Protein AF-A0A2E3FNR6-F1 (afdb_monomer_lite)

Structure (mmCIF, N/CA/C/O backbone):
data_AF-A0A2E3FNR6-F1
#
_entry.id   AF-A0A2E3FNR6-F1
#
loop_
_atom_site.group_PDB
_atom_site.id
_atom_site.type_symbol
_atom_site.label_atom_id
_atom_site.label_alt_id
_atom_site.label_comp_id
_atom_site.label_asym_id
_atom_site.label_entity_id
_atom_site.label_seq_id
_atom_site.pdbx_PDB_ins_code
_atom_site.Cartn_x
_atom_site.Cartn_y
_atom_site.Cartn_z
_atom_site.occupancy
_atom_site.B_iso_or_equiv
_atom_site.auth_seq_id
_atom_site.auth_comp_id
_atom_site.auth_asym_id
_atom_site.auth_atom_id
_atom_site.pdbx_PDB_model_num
ATOM 1 N N . MET A 1 1 ? 25.092 10.631 -24.635 1.00 49.31 1 MET A N 1
ATOM 2 C CA . MET A 1 1 ? 23.917 11.268 -24.003 1.00 49.31 1 MET A CA 1
ATOM 3 C C . MET A 1 1 ? 23.505 10.385 -22.835 1.00 49.31 1 MET A C 1
ATOM 5 O O . MET A 1 1 ? 23.174 9.229 -23.072 1.00 49.31 1 MET A O 1
ATOM 9 N N . GLY A 1 2 ? 23.677 10.848 -21.595 1.00 68.75 2 GLY A N 1
ATOM 10 C CA . GLY A 1 2 ? 23.407 10.039 -20.400 1.00 68.75 2 GLY A CA 1
ATOM 11 C C . GLY A 1 2 ? 21.925 9.678 -20.299 1.00 68.75 2 GLY A C 1
ATOM 12 O O . GLY A 1 2 ? 21.074 10.518 -20.573 1.00 68.75 2 GLY A O 1
ATOM 13 N N . ARG A 1 3 ? 21.615 8.423 -19.955 1.00 73.69 3 ARG A N 1
ATOM 14 C CA . ARG A 1 3 ? 20.235 7.971 -19.729 1.00 73.69 3 ARG A CA 1
ATOM 15 C C . ARG A 1 3 ? 19.622 8.787 -18.585 1.00 73.69 3 ARG A C 1
ATOM 17 O O . ARG A 1 3 ? 20.201 8.836 -17.504 1.00 73.69 3 ARG A O 1
ATOM 24 N N . THR A 1 4 ? 18.471 9.413 -18.823 1.00 80.31 4 THR A N 1
ATOM 25 C CA . THR A 1 4 ? 17.670 10.069 -17.781 1.00 80.31 4 THR A CA 1
ATOM 26 C C . THR A 1 4 ? 17.356 9.065 -16.671 1.00 80.31 4 THR A C 1
ATOM 28 O O . THR A 1 4 ? 16.909 7.955 -16.960 1.00 80.31 4 THR A O 1
ATOM 31 N N . VAL A 1 5 ? 17.601 9.436 -15.411 1.00 77.12 5 VAL A N 1
ATOM 32 C CA . VAL A 1 5 ? 17.222 8.607 -14.258 1.00 77.12 5 VAL A CA 1
ATOM 33 C C . VAL A 1 5 ? 15.690 8.571 -14.182 1.00 77.12 5 VAL A C 1
ATOM 35 O O . VAL A 1 5 ? 15.084 9.646 -14.158 1.00 77.12 5 VAL A O 1
ATOM 38 N N . PRO A 1 6 ? 15.053 7.384 -14.159 1.00 83.75 6 PRO A N 1
ATOM 39 C CA . PRO A 1 6 ? 13.601 7.274 -14.059 1.00 83.75 6 PRO A CA 1
ATOM 40 C C . PRO A 1 6 ? 13.076 8.016 -12.832 1.00 83.75 6 PRO A C 1
ATOM 42 O O . PRO A 1 6 ? 13.637 7.896 -11.738 1.00 83.75 6 PRO A O 1
ATOM 45 N N . THR A 1 7 ? 11.997 8.778 -12.998 1.00 89.38 7 THR A N 1
ATOM 46 C CA . THR A 1 7 ? 11.408 9.508 -11.875 1.00 89.38 7 THR A CA 1
ATOM 47 C C . THR A 1 7 ? 10.761 8.539 -10.888 1.00 89.38 7 THR A C 1
ATOM 49 O O . THR A 1 7 ? 10.442 7.399 -11.224 1.00 89.38 7 THR A O 1
ATOM 52 N N . TRP A 1 8 ? 10.506 8.998 -9.660 1.00 88.12 8 TRP A N 1
ATOM 53 C CA . TRP A 1 8 ? 9.729 8.223 -8.686 1.00 88.12 8 TRP A CA 1
ATOM 54 C C . TRP A 1 8 ? 8.399 7.722 -9.261 1.00 88.12 8 TRP A C 1
ATOM 56 O O . TRP A 1 8 ? 8.039 6.565 -9.063 1.00 88.12 8 TRP A O 1
ATOM 66 N N . ARG A 1 9 ? 7.699 8.579 -10.015 1.00 90.25 9 ARG A N 1
ATOM 67 C CA . ARG A 1 9 ? 6.436 8.218 -10.662 1.00 90.25 9 ARG A CA 1
ATOM 68 C C . ARG A 1 9 ? 6.633 7.062 -11.638 1.00 90.25 9 ARG A C 1
ATOM 70 O O . ARG A 1 9 ? 5.913 6.081 -11.538 1.00 90.25 9 ARG A O 1
ATOM 77 N N . ASP A 1 10 ? 7.617 7.162 -12.530 1.00 92.38 10 ASP A N 1
ATOM 78 C CA . ASP A 1 10 ? 7.856 6.130 -13.549 1.00 92.38 10 ASP A CA 1
ATOM 79 C C . ASP A 1 10 ? 8.177 4.781 -12.901 1.00 92.38 10 ASP A C 1
ATOM 81 O O . ASP A 1 10 ? 7.679 3.738 -13.314 1.00 92.38 10 ASP A O 1
ATOM 85 N N . ARG A 1 11 ? 8.986 4.808 -11.838 1.00 92.88 11 ARG A N 1
ATOM 86 C CA . ARG A 1 11 ? 9.376 3.608 -11.093 1.00 92.88 11 ARG A CA 1
ATOM 87 C C . ARG A 1 11 ? 8.180 2.955 -10.403 1.00 92.88 11 ARG A C 1
ATOM 89 O O . ARG A 1 11 ? 8.032 1.744 -10.486 1.00 92.88 11 ARG A O 1
ATOM 96 N N . ILE A 1 12 ? 7.320 3.743 -9.761 1.00 94.19 12 ILE A N 1
ATOM 97 C CA . ILE A 1 12 ? 6.153 3.220 -9.041 1.00 94.19 12 ILE A CA 1
ATOM 98 C C . ILE A 1 12 ? 5.065 2.719 -9.977 1.00 94.19 12 ILE A C 1
ATOM 100 O O . ILE A 1 12 ? 4.502 1.664 -9.717 1.00 94.19 12 ILE A O 1
ATOM 104 N N . GLU A 1 13 ? 4.768 3.425 -11.066 1.00 93.88 13 GLU A N 1
ATOM 105 C CA . GLU A 1 13 ? 3.748 2.952 -12.008 1.00 93.88 13 GLU A CA 1
ATOM 106 C C . GLU A 1 13 ? 4.195 1.655 -12.707 1.00 93.88 13 GLU A C 1
ATOM 108 O O . GLU A 1 13 ? 3.363 0.786 -12.963 1.00 93.88 13 GLU A O 1
ATOM 113 N N . ASN A 1 14 ? 5.504 1.458 -12.919 1.00 94.38 14 ASN A N 1
ATOM 114 C CA . ASN A 1 14 ? 6.040 0.168 -13.363 1.00 94.38 14 ASN A CA 1
ATOM 115 C C . ASN A 1 14 ? 5.806 -0.947 -12.328 1.00 94.38 14 ASN A C 1
ATOM 117 O O . ASN A 1 14 ? 5.346 -2.027 -12.701 1.00 94.38 14 ASN A O 1
ATOM 121 N N . GLU A 1 15 ? 6.065 -0.693 -11.041 1.00 94.38 15 GLU A N 1
ATOM 122 C CA . GLU A 1 15 ? 5.791 -1.673 -9.978 1.00 94.38 15 GLU A CA 1
ATOM 123 C C . GLU A 1 15 ? 4.292 -1.952 -9.805 1.00 94.38 15 GLU A C 1
ATOM 125 O O . GLU A 1 15 ? 3.875 -3.094 -9.654 1.00 94.38 15 GLU A O 1
ATOM 130 N N . ILE A 1 16 ? 3.435 -0.936 -9.900 1.00 94.69 16 ILE A N 1
ATOM 131 C CA . ILE A 1 16 ? 1.979 -1.134 -9.881 1.00 94.69 16 ILE A CA 1
ATOM 132 C C . ILE A 1 16 ? 1.539 -1.973 -11.089 1.00 94.69 16 ILE A C 1
ATOM 134 O O . ILE A 1 16 ? 0.698 -2.864 -10.957 1.00 94.69 16 ILE A O 1
ATOM 138 N N . GLY A 1 17 ? 2.126 -1.729 -12.264 1.00 95.19 17 GLY A N 1
ATOM 139 C CA . GLY A 1 17 ? 1.888 -2.526 -13.465 1.00 95.19 17 GLY A CA 1
ATOM 140 C C . GLY A 1 17 ? 2.283 -3.997 -13.296 1.00 95.19 17 GLY A C 1
ATOM 141 O O . GLY A 1 17 ? 1.561 -4.884 -13.768 1.00 95.19 17 GLY A O 1
ATOM 142 N N . SER A 1 18 ? 3.373 -4.272 -12.570 1.00 94.62 18 SER A N 1
ATOM 143 C CA . SER A 1 18 ? 3.831 -5.639 -12.274 1.00 94.62 18 SER A CA 1
ATOM 144 C C . SER A 1 18 ? 2.825 -6.415 -11.406 1.00 94.62 18 SER A C 1
ATOM 146 O O . SER A 1 18 ? 2.664 -7.626 -11.571 1.00 94.62 18 SER A O 1
ATOM 148 N N . LEU A 1 19 ? 2.038 -5.713 -10.582 1.00 93.75 19 LEU A N 1
ATOM 149 C CA . LEU A 1 19 ? 0.962 -6.287 -9.767 1.00 93.75 19 LEU A CA 1
ATOM 150 C C . LEU A 1 19 ? -0.335 -6.574 -10.538 1.00 93.75 19 LEU A C 1
ATOM 152 O O . LEU A 1 19 ? -1.285 -7.084 -9.947 1.00 93.75 19 LEU A O 1
ATOM 156 N N . SER A 1 20 ? -0.420 -6.292 -11.839 1.00 94.06 20 SER A N 1
ATOM 157 C CA . SER A 1 20 ? -1.657 -6.472 -12.622 1.00 94.06 20 SER A CA 1
ATOM 158 C C . SER A 1 20 ? -2.241 -7.893 -12.554 1.00 94.06 20 SER A C 1
ATOM 160 O O . SER A 1 20 ? -3.459 -8.052 -12.432 1.00 94.06 20 SER A O 1
ATOM 162 N N . GLY A 1 21 ? -1.393 -8.927 -12.574 1.00 96.44 21 GLY A N 1
ATOM 163 C CA . GLY A 1 21 ? -1.814 -10.325 -12.422 1.00 96.44 21 GLY A CA 1
ATOM 164 C C . GLY A 1 21 ? -2.394 -10.619 -11.037 1.00 96.44 21 GLY A C 1
ATOM 165 O O . GLY A 1 21 ? -3.466 -11.217 -10.930 1.00 96.44 21 GLY A O 1
ATOM 166 N N . PHE A 1 22 ? -1.732 -10.126 -9.987 1.00 95.62 22 PHE A N 1
ATOM 167 C CA . PHE A 1 22 ? -2.214 -10.218 -8.609 1.00 95.62 22 PHE A CA 1
ATOM 168 C C . PHE A 1 22 ? -3.545 -9.478 -8.444 1.00 95.62 22 PHE A C 1
ATOM 170 O O . PHE A 1 22 ? -4.529 -10.068 -8.008 1.00 95.62 22 PHE A O 1
ATOM 177 N N . ASN A 1 23 ? -3.614 -8.227 -8.908 1.00 95.12 23 ASN A N 1
ATOM 178 C CA . ASN A 1 23 ? -4.823 -7.413 -8.880 1.00 95.12 23 ASN A CA 1
ATOM 179 C C . ASN A 1 23 ? -5.988 -8.122 -9.579 1.00 95.12 23 ASN A C 1
ATOM 181 O O . ASN A 1 23 ? -7.101 -8.126 -9.071 1.00 95.12 23 ASN A O 1
ATOM 185 N N . ARG A 1 24 ? -5.757 -8.784 -10.718 1.00 96.44 24 ARG A N 1
ATOM 186 C CA . ARG A 1 24 ? -6.811 -9.523 -11.428 1.00 96.44 24 ARG A CA 1
ATOM 187 C C . ARG A 1 24 ? -7.374 -10.686 -10.606 1.00 96.44 24 ARG A C 1
ATOM 189 O O . ARG A 1 24 ? -8.587 -10.900 -10.665 1.00 96.44 24 ARG A O 1
ATOM 196 N N . ALA A 1 25 ? -6.519 -11.387 -9.861 1.00 97.81 25 ALA A N 1
ATOM 197 C CA . ALA A 1 25 ? -6.876 -12.536 -9.031 1.00 97.81 25 ALA A CA 1
ATOM 198 C C . ALA A 1 25 ? -7.634 -12.164 -7.742 1.00 97.81 25 ALA A C 1
ATOM 200 O O . ALA A 1 25 ? -8.307 -13.018 -7.169 1.00 97.81 25 ALA A O 1
ATOM 201 N N . LEU A 1 26 ? -7.564 -10.904 -7.301 1.00 97.31 26 LEU A N 1
ATOM 202 C CA . LEU A 1 26 ? -8.283 -10.420 -6.122 1.00 97.31 26 LEU A CA 1
ATOM 203 C C . LEU A 1 26 ? -9.809 -10.368 -6.328 1.00 97.31 26 LEU A C 1
ATOM 205 O O . LEU A 1 26 ? -10.314 -10.128 -7.435 1.00 97.31 26 LEU A O 1
ATOM 209 N N . ASN A 1 27 ? -10.555 -10.530 -5.232 1.00 97.50 27 ASN A N 1
ATOM 210 C CA . ASN A 1 27 ? -11.994 -10.262 -5.203 1.00 97.50 27 ASN A CA 1
ATOM 211 C C . ASN A 1 27 ? -12.274 -8.743 -5.287 1.00 97.50 27 ASN A C 1
ATOM 213 O O . ASN A 1 27 ? -11.364 -7.916 -5.221 1.00 97.50 27 ASN A O 1
ATOM 217 N N . CYS A 1 28 ? -13.541 -8.353 -5.458 1.00 96.38 28 CYS A N 1
ATOM 218 C CA . CYS A 1 28 ? -13.908 -6.942 -5.626 1.00 96.38 28 CYS A CA 1
ATOM 219 C C . CYS A 1 28 ? -13.565 -6.062 -4.411 1.00 96.38 28 CYS A C 1
ATOM 221 O O . CYS A 1 28 ? -13.192 -4.907 -4.602 1.00 96.38 28 CYS A O 1
ATOM 223 N N . SER A 1 29 ? -13.672 -6.599 -3.192 1.00 96.69 29 SER A N 1
ATOM 224 C CA . SER A 1 29 ? -13.353 -5.864 -1.962 1.00 96.69 29 SER A CA 1
ATOM 225 C C . SER A 1 29 ? -11.856 -5.580 -1.874 1.00 96.69 29 SER A C 1
ATOM 227 O O . SER A 1 29 ? -11.447 -4.433 -1.717 1.00 96.69 29 SER A O 1
ATOM 229 N N . ASP A 1 30 ? -11.030 -6.604 -2.080 1.00 96.88 30 ASP A N 1
ATOM 230 C CA . ASP A 1 30 ? -9.574 -6.477 -2.002 1.00 96.88 30 ASP A CA 1
ATOM 231 C C . ASP A 1 30 ? -9.021 -5.578 -3.114 1.00 96.88 30 ASP A C 1
ATOM 233 O O . ASP A 1 30 ? -8.084 -4.817 -2.883 1.00 96.88 30 ASP A O 1
ATOM 237 N N . LYS A 1 31 ? -9.635 -5.593 -4.307 1.00 97.06 31 LYS A N 1
ATOM 238 C CA . LYS A 1 31 ? -9.322 -4.641 -5.390 1.00 97.06 31 LYS A CA 1
ATOM 239 C C . LYS A 1 31 ? -9.557 -3.197 -4.962 1.00 97.06 31 LYS A C 1
ATOM 241 O O . LYS A 1 31 ? -8.722 -2.334 -5.226 1.00 97.06 31 LYS A O 1
ATOM 246 N N . ALA A 1 32 ? -10.688 -2.926 -4.310 1.00 95.94 32 ALA A N 1
ATOM 247 C CA . ALA A 1 32 ? -10.996 -1.591 -3.813 1.00 95.94 32 ALA A CA 1
ATOM 248 C C . ALA A 1 32 ? -9.987 -1.157 -2.739 1.00 95.94 32 ALA A C 1
ATOM 250 O O . ALA A 1 32 ? -9.462 -0.047 -2.819 1.00 95.94 32 ALA A O 1
ATOM 251 N N . CYS A 1 33 ? -9.643 -2.048 -1.802 1.00 96.06 33 CYS A N 1
ATOM 252 C CA . CYS A 1 33 ? -8.604 -1.790 -0.806 1.00 96.06 33 CYS A CA 1
ATOM 253 C C . CYS A 1 33 ? -7.249 -1.499 -1.463 1.00 96.06 33 CYS A C 1
ATOM 255 O O . CYS A 1 33 ? -6.625 -0.490 -1.147 1.00 96.06 33 CYS A O 1
ATOM 257 N N . LEU A 1 34 ? -6.812 -2.325 -2.418 1.00 96.44 34 LEU A N 1
ATOM 258 C CA . LEU A 1 34 ? -5.542 -2.134 -3.117 1.00 96.44 34 LEU A CA 1
ATOM 259 C C . LEU A 1 34 ? -5.483 -0.788 -3.855 1.00 96.44 34 LEU A C 1
ATOM 261 O O . LEU A 1 34 ? -4.449 -0.127 -3.818 1.00 96.44 34 LEU A O 1
ATOM 265 N N . ASN A 1 35 ? -6.583 -0.347 -4.471 1.00 95.81 35 ASN A N 1
ATOM 266 C CA . ASN A 1 35 ? -6.646 0.967 -5.118 1.00 95.81 35 ASN A CA 1
ATOM 267 C C . ASN A 1 35 ? -6.431 2.115 -4.119 1.00 95.81 35 ASN A C 1
ATOM 269 O O . ASN A 1 35 ? -5.634 3.009 -4.395 1.00 95.81 35 ASN A O 1
ATOM 273 N N . VAL A 1 36 ? -7.060 2.055 -2.939 1.00 96.25 36 VAL A N 1
ATOM 274 C CA . VAL A 1 36 ? -6.844 3.050 -1.870 1.00 96.25 36 VAL A CA 1
ATOM 275 C C . VAL A 1 36 ? -5.376 3.074 -1.438 1.00 96.25 36 VAL A C 1
ATOM 277 O O . VAL A 1 36 ? -4.779 4.143 -1.318 1.00 96.25 36 VAL A O 1
ATOM 280 N N . LEU A 1 37 ? -4.758 1.901 -1.271 1.00 97.00 37 LEU A N 1
ATOM 281 C CA . LEU A 1 37 ? -3.340 1.804 -0.917 1.00 97.00 37 LEU A CA 1
ATOM 282 C C . LEU A 1 37 ? -2.434 2.416 -1.992 1.00 97.00 37 LEU A C 1
ATOM 284 O O . LEU A 1 37 ? -1.493 3.137 -1.661 1.00 97.00 37 LEU A O 1
ATOM 288 N N . ILE A 1 38 ? -2.722 2.160 -3.270 1.00 96.00 38 ILE A N 1
ATOM 289 C CA . ILE A 1 38 ? -1.990 2.735 -4.406 1.00 96.00 38 ILE A CA 1
ATOM 290 C C . ILE A 1 38 ? -2.092 4.267 -4.410 1.00 96.00 38 ILE A C 1
ATOM 292 O O . ILE A 1 38 ? -1.088 4.947 -4.638 1.00 96.00 38 ILE A O 1
ATOM 296 N N . ASP A 1 39 ? -3.261 4.831 -4.116 1.00 95.56 39 ASP A N 1
ATOM 297 C CA . ASP A 1 39 ? -3.417 6.284 -4.019 1.00 95.56 39 ASP A CA 1
ATOM 298 C C . ASP A 1 39 ? -2.581 6.862 -2.867 1.00 95.56 39 ASP A C 1
ATOM 300 O O . ASP A 1 39 ? -1.909 7.885 -3.035 1.00 95.56 39 ASP A O 1
ATOM 304 N N . GLY A 1 40 ? -2.483 6.140 -1.747 1.00 95.00 40 GLY A N 1
ATOM 305 C CA . GLY A 1 40 ? -1.555 6.457 -0.661 1.00 95.00 40 GLY A CA 1
ATOM 306 C C . GLY A 1 40 ? -0.083 6.499 -1.091 1.00 95.00 40 GLY A C 1
ATOM 307 O O . GLY A 1 40 ? 0.670 7.383 -0.660 1.00 95.00 40 GLY A O 1
ATOM 308 N N . VAL A 1 41 ? 0.339 5.600 -1.988 1.00 95.38 41 VAL A N 1
ATOM 309 C CA . VAL A 1 41 ? 1.687 5.621 -2.590 1.00 95.38 41 VAL A CA 1
ATOM 310 C C . VAL A 1 41 ? 1.883 6.872 -3.448 1.00 95.38 41 VAL A C 1
ATOM 312 O O . VAL A 1 41 ? 2.898 7.565 -3.325 1.00 95.38 41 VAL A O 1
ATOM 315 N N . ARG A 1 42 ? 0.905 7.200 -4.299 1.00 93.62 42 ARG A N 1
ATOM 316 C CA . ARG A 1 42 ? 0.963 8.361 -5.203 1.00 93.62 42 ARG A CA 1
ATOM 317 C C . ARG A 1 42 ? 1.005 9.686 -4.443 1.00 93.62 42 ARG A C 1
ATOM 319 O O . ARG A 1 42 ? 1.763 10.585 -4.821 1.00 93.62 42 ARG A O 1
ATOM 326 N N . ASN A 1 43 ? 0.267 9.790 -3.339 1.00 93.38 43 ASN A N 1
ATOM 327 C CA . ASN A 1 43 ? 0.246 10.975 -2.477 1.00 93.38 43 ASN A CA 1
ATOM 328 C C . ASN A 1 43 ? 1.614 11.260 -1.838 1.00 93.38 43 ASN A C 1
ATOM 330 O O . ASN A 1 43 ? 1.996 12.416 -1.651 1.00 93.38 43 ASN A O 1
ATOM 334 N N . ARG A 1 44 ? 2.417 10.221 -1.586 1.00 91.19 44 ARG A N 1
ATOM 335 C CA . ARG A 1 44 ? 3.743 10.323 -0.951 1.00 91.19 44 ARG A CA 1
ATOM 336 C C . ARG A 1 44 ? 4.890 10.497 -1.956 1.00 91.19 44 ARG A C 1
ATOM 338 O O . ARG A 1 44 ? 6.052 10.245 -1.633 1.00 91.19 44 ARG A O 1
ATOM 345 N N . ARG A 1 45 ? 4.596 11.016 -3.160 1.00 88.69 45 ARG A N 1
ATOM 346 C CA . ARG A 1 45 ? 5.580 11.235 -4.241 1.00 88.69 45 ARG A CA 1
ATOM 347 C C . ARG A 1 45 ? 6.832 12.008 -3.825 1.00 88.69 45 ARG A C 1
ATOM 349 O O . ARG A 1 45 ? 7.913 11.723 -4.327 1.00 88.69 45 ARG A O 1
ATOM 356 N N . ALA A 1 46 ? 6.683 12.987 -2.932 1.00 87.38 46 ALA A N 1
ATOM 357 C CA . ALA A 1 46 ? 7.794 13.820 -2.483 1.00 87.38 46 ALA A CA 1
ATOM 358 C C . ALA A 1 46 ? 8.801 13.001 -1.664 1.00 87.38 46 ALA A C 1
ATOM 360 O O . ALA A 1 46 ? 9.996 13.092 -1.912 1.00 87.38 46 ALA A O 1
ATOM 361 N N . ALA A 1 47 ? 8.317 12.146 -0.757 1.00 88.81 47 ALA A N 1
ATOM 362 C CA . ALA A 1 47 ? 9.165 11.289 0.067 1.00 88.81 47 ALA A CA 1
ATOM 363 C C . ALA A 1 47 ? 9.882 10.219 -0.771 1.00 88.81 47 ALA A C 1
ATOM 365 O O . ALA A 1 47 ? 11.084 10.017 -0.619 1.00 88.81 47 ALA A O 1
ATOM 366 N N . GLY A 1 48 ? 9.172 9.575 -1.703 1.00 84.94 48 GLY A N 1
ATOM 367 C CA . GLY A 1 48 ? 9.772 8.571 -2.587 1.00 84.94 48 GLY A CA 1
ATOM 368 C C . GLY A 1 48 ? 10.777 9.155 -3.589 1.00 84.94 48 GLY A C 1
ATOM 369 O O . GLY A 1 48 ? 11.803 8.539 -3.872 1.00 84.94 48 GLY A O 1
ATOM 370 N N . GLY A 1 49 ? 10.544 10.384 -4.066 1.00 85.69 49 GLY A N 1
ATOM 371 C CA . GLY A 1 49 ? 11.474 11.118 -4.932 1.00 85.69 49 GLY A CA 1
ATOM 372 C C . GLY A 1 49 ? 12.846 11.387 -4.308 1.00 85.69 49 GLY A C 1
ATOM 373 O O . GLY A 1 49 ? 13.822 11.530 -5.040 1.00 85.69 49 GLY A O 1
ATOM 374 N N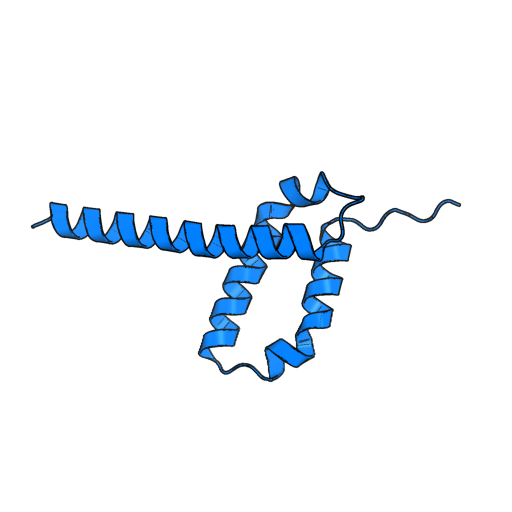 . MET A 1 50 ? 12.940 11.387 -2.975 1.00 88.88 50 MET A N 1
ATOM 375 C CA . MET A 1 50 ? 14.197 11.569 -2.239 1.00 88.88 50 MET A CA 1
ATOM 376 C C . MET A 1 50 ? 15.058 10.298 -2.177 1.00 88.88 50 MET A C 1
ATOM 378 O O . MET A 1 50 ? 16.196 10.359 -1.717 1.00 88.88 50 MET A O 1
ATOM 382 N N . LEU A 1 51 ? 14.544 9.148 -2.635 1.00 87.19 51 LEU A N 1
ATOM 383 C CA . LEU A 1 51 ? 15.196 7.837 -2.529 1.00 87.19 51 LEU A CA 1
ATOM 384 C C . LEU A 1 51 ? 15.453 7.198 -3.914 1.00 87.19 51 LEU A C 1
ATOM 386 O O . LEU A 1 51 ? 14.998 6.082 -4.183 1.00 87.19 51 LEU A O 1
ATOM 390 N N . PRO A 1 52 ? 16.191 7.860 -4.828 1.00 82.00 52 PRO A N 1
ATOM 391 C CA . PRO A 1 52 ? 16.371 7.378 -6.201 1.00 82.00 52 PRO A CA 1
ATOM 392 C C . PRO A 1 52 ? 17.187 6.079 -6.298 1.00 82.00 52 PRO A C 1
ATOM 394 O O . PRO A 1 52 ? 17.018 5.326 -7.251 1.00 82.00 52 PRO A O 1
ATOM 397 N N . SER A 1 53 ? 18.052 5.796 -5.321 1.00 84.88 53 SER A N 1
ATOM 398 C CA . SER A 1 53 ? 18.901 4.597 -5.286 1.00 84.88 53 SER A CA 1
ATOM 399 C C . SER A 1 53 ? 18.260 3.397 -4.586 1.00 84.88 53 SER A C 1
ATOM 401 O O . SER A 1 53 ? 18.750 2.281 -4.735 1.00 84.88 53 SER A O 1
ATOM 403 N N . ILE A 1 54 ? 17.182 3.604 -3.823 1.00 87.38 54 ILE A N 1
ATOM 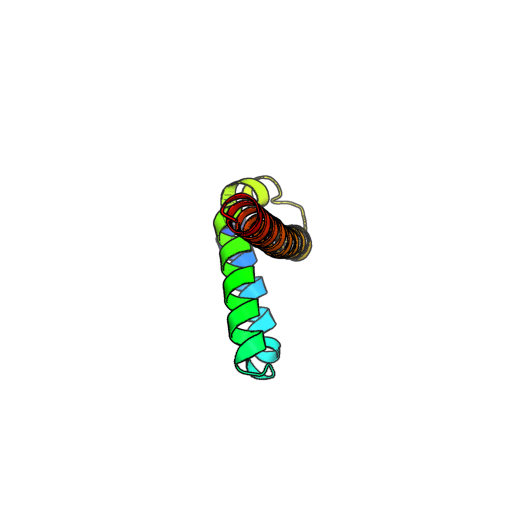404 C CA . ILE A 1 54 ? 16.481 2.517 -3.131 1.00 87.38 54 ILE A CA 1
ATOM 405 C C . ILE A 1 54 ? 15.507 1.864 -4.099 1.00 87.38 54 ILE A C 1
ATOM 407 O O . ILE A 1 54 ? 14.834 2.560 -4.858 1.00 87.38 54 ILE A O 1
ATOM 411 N N . ASP A 1 55 ? 15.427 0.537 -4.055 1.00 90.25 55 ASP A N 1
ATOM 412 C CA . ASP A 1 55 ? 14.414 -0.244 -4.757 1.00 90.25 55 ASP A CA 1
ATOM 413 C C . ASP A 1 55 ? 12.992 0.316 -4.501 1.00 90.25 55 ASP A C 1
ATOM 415 O O . ASP A 1 55 ? 12.657 0.544 -3.337 1.00 90.25 55 ASP A O 1
ATOM 419 N N . PRO A 1 56 ? 12.158 0.576 -5.530 1.00 91.25 56 PRO A N 1
ATOM 420 C CA . PRO A 1 56 ? 10.882 1.280 -5.361 1.00 91.25 56 PRO A CA 1
ATOM 421 C C . PRO A 1 56 ? 9.868 0.520 -4.504 1.00 91.25 56 PRO A C 1
ATOM 423 O O . PRO A 1 56 ? 9.018 1.151 -3.870 1.00 91.25 56 PRO A O 1
ATOM 426 N N . TRP A 1 57 ? 9.968 -0.810 -4.445 1.00 91.12 57 TRP A N 1
ATOM 427 C CA . TRP A 1 57 ? 9.047 -1.664 -3.702 1.00 91.12 57 TRP A CA 1
ATOM 428 C C . TRP A 1 57 ? 9.036 -1.328 -2.211 1.00 91.12 57 TRP A C 1
ATOM 430 O O . TRP A 1 57 ? 7.983 -1.264 -1.579 1.00 91.12 57 TRP A O 1
ATOM 440 N N . LYS A 1 58 ? 10.206 -1.041 -1.629 1.00 92.19 58 LYS A N 1
ATOM 441 C CA . LYS A 1 58 ? 10.326 -0.726 -0.198 1.00 92.19 58 LYS A CA 1
ATOM 442 C C . LYS A 1 58 ? 9.559 0.551 0.204 1.00 92.19 58 LYS A C 1
ATOM 444 O O . LYS A 1 58 ? 8.697 0.466 1.079 1.00 92.19 58 LYS A O 1
ATOM 449 N N . PRO A 1 59 ? 9.821 1.734 -0.383 1.00 93.12 59 PRO A N 1
ATOM 450 C CA . PRO A 1 59 ? 9.040 2.938 -0.114 1.00 93.12 59 PRO A CA 1
ATOM 451 C C . PRO A 1 59 ? 7.580 2.835 -0.586 1.00 93.12 59 PRO A C 1
ATOM 453 O O . PRO A 1 59 ? 6.719 3.466 0.029 1.00 93.12 59 PRO A O 1
ATOM 456 N N . MET A 1 60 ? 7.270 2.027 -1.610 1.00 94.62 60 MET A N 1
ATOM 457 C CA . MET A 1 60 ? 5.888 1.706 -1.994 1.00 94.62 60 MET A CA 1
ATOM 458 C C . MET A 1 60 ? 5.143 1.006 -0.853 1.00 94.62 60 MET A C 1
ATOM 460 O O . MET A 1 60 ? 4.129 1.520 -0.388 1.00 94.62 60 MET A O 1
ATOM 464 N N . LEU A 1 61 ? 5.677 -0.104 -0.335 1.00 94.81 61 LEU A N 1
ATOM 465 C CA . LEU A 1 61 ? 5.071 -0.835 0.780 1.00 94.81 61 LEU A CA 1
ATOM 466 C C . LEU A 1 61 ? 4.945 0.024 2.040 1.00 94.81 61 LEU A C 1
ATOM 468 O O . LEU A 1 61 ? 3.892 0.026 2.671 1.00 94.81 61 LEU A O 1
ATOM 472 N N . ILE A 1 62 ? 5.982 0.795 2.388 1.00 95.75 62 ILE A N 1
ATOM 473 C CA . ILE A 1 62 ? 5.917 1.722 3.530 1.00 95.75 62 ILE A CA 1
ATOM 474 C C . ILE A 1 62 ? 4.777 2.728 3.337 1.00 95.75 62 ILE A C 1
ATOM 476 O O . ILE A 1 62 ? 4.028 2.997 4.271 1.00 95.75 62 ILE A O 1
ATOM 480 N N . SER A 1 63 ? 4.607 3.257 2.125 1.00 95.88 63 SER A N 1
ATOM 481 C CA . SER A 1 63 ? 3.526 4.198 1.822 1.00 95.88 63 SER A CA 1
ATOM 482 C C . SER A 1 63 ? 2.141 3.558 1.942 1.00 95.88 63 SER A C 1
ATOM 484 O O . SER A 1 63 ? 1.238 4.198 2.471 1.00 95.88 63 SER A O 1
ATOM 486 N N . MET A 1 64 ? 1.983 2.302 1.514 1.00 96.44 64 MET A N 1
ATOM 487 C CA . MET A 1 64 ? 0.738 1.545 1.695 1.00 96.44 64 MET A CA 1
ATOM 488 C C . MET A 1 64 ? 0.433 1.303 3.179 1.00 96.44 64 MET A C 1
ATOM 490 O O . MET A 1 64 ? -0.695 1.507 3.616 1.00 96.44 64 MET A O 1
ATOM 494 N N . LEU A 1 65 ? 1.437 0.939 3.984 1.00 97.38 65 LEU A N 1
ATOM 495 C CA . LEU A 1 65 ? 1.270 0.770 5.433 1.00 97.38 65 LEU A CA 1
ATOM 496 C C . LEU A 1 65 ? 0.872 2.078 6.125 1.00 97.38 65 LEU A C 1
ATOM 498 O O . LEU A 1 65 ? 0.007 2.075 6.998 1.00 97.38 65 LEU A O 1
ATOM 502 N N . LEU A 1 66 ? 1.469 3.200 5.719 1.00 96.88 66 LEU A N 1
ATOM 503 C CA . LEU A 1 66 ? 1.088 4.520 6.221 1.00 96.88 66 LEU A CA 1
ATOM 504 C C . LEU A 1 66 ? -0.343 4.896 5.826 1.00 96.88 66 LEU A C 1
ATOM 506 O O . LEU A 1 66 ? -1.012 5.584 6.592 1.00 96.88 66 LEU A O 1
ATOM 510 N N . GLU A 1 67 ? -0.818 4.458 4.660 1.00 97.00 67 GLU A N 1
ATOM 511 C CA . GLU A 1 67 ? -2.210 4.653 4.250 1.00 97.00 67 GLU A CA 1
ATOM 512 C C . GLU A 1 67 ? -3.171 3.863 5.147 1.00 97.00 67 GLU A C 1
ATOM 514 O O . GLU A 1 67 ? -4.131 4.435 5.664 1.00 97.00 67 GLU A O 1
ATOM 519 N N . CYS A 1 68 ? -2.864 2.591 5.433 1.00 96.81 68 CYS A N 1
ATOM 520 C CA . CYS A 1 68 ? -3.618 1.791 6.403 1.00 96.81 68 CYS A CA 1
ATOM 521 C C . CYS A 1 68 ? -3.660 2.465 7.778 1.00 96.81 68 CYS A C 1
ATOM 523 O O . CYS A 1 68 ? -4.728 2.611 8.367 1.00 96.81 68 CYS A O 1
ATOM 525 N N . TYR A 1 69 ? -2.500 2.890 8.287 1.00 97.62 69 TYR A N 1
ATOM 526 C CA . TYR A 1 69 ? -2.402 3.506 9.608 1.00 97.62 69 TYR A CA 1
ATOM 527 C C . TYR A 1 69 ? -3.165 4.835 9.681 1.00 97.62 69 TYR A C 1
ATOM 529 O O . TYR A 1 69 ? -3.854 5.099 10.661 1.00 97.62 69 TYR A O 1
ATOM 537 N N . SER A 1 70 ? -3.126 5.637 8.612 1.00 96.19 70 SER A N 1
ATOM 538 C CA . SER A 1 70 ? -3.926 6.862 8.517 1.00 96.19 70 SER A CA 1
ATOM 539 C C . SER A 1 70 ? -5.425 6.574 8.594 1.00 96.19 70 SER A C 1
ATOM 541 O O . SER A 1 70 ? -6.151 7.328 9.237 1.00 96.19 70 SER A O 1
ATOM 543 N N . LYS A 1 71 ? -5.893 5.489 7.963 1.00 95.69 71 LYS A N 1
ATOM 544 C CA . LYS A 1 71 ? -7.302 5.083 8.031 1.00 95.69 71 LYS A CA 1
ATOM 545 C C . LYS A 1 71 ? -7.700 4.587 9.417 1.00 95.69 71 LYS A C 1
ATOM 547 O O . LYS A 1 71 ? -8.815 4.859 9.842 1.00 95.69 71 LYS A O 1
ATOM 552 N N . ILE A 1 72 ? -6.800 3.917 10.135 1.00 97.31 72 ILE A N 1
ATOM 553 C CA . ILE A 1 72 ? -7.035 3.519 11.530 1.00 97.31 72 ILE A CA 1
ATOM 554 C C . ILE A 1 72 ? -7.230 4.760 12.410 1.00 97.31 72 ILE A C 1
ATOM 556 O O . ILE A 1 72 ? -8.253 4.852 13.077 1.00 97.31 72 ILE A O 1
ATOM 560 N N . ILE A 1 73 ? -6.330 5.747 12.330 1.00 97.88 73 ILE A N 1
ATOM 561 C CA . ILE A 1 73 ? -6.442 7.000 13.102 1.00 97.88 73 ILE A CA 1
ATOM 562 C C . ILE A 1 73 ? -7.751 7.737 12.792 1.00 97.88 73 ILE A C 1
ATOM 564 O O . ILE A 1 73 ? -8.416 8.245 13.694 1.00 97.88 73 ILE A O 1
ATOM 568 N N . GLU A 1 74 ? -8.128 7.811 11.513 1.00 96.69 74 GLU A N 1
ATOM 569 C CA . GLU A 1 74 ? -9.379 8.445 11.087 1.00 96.69 74 GLU A CA 1
ATOM 570 C C . GLU A 1 74 ? -10.594 7.755 11.723 1.00 96.69 74 GLU A C 1
ATOM 572 O O . GLU A 1 74 ? -11.472 8.423 12.266 1.00 96.69 74 GLU A O 1
ATOM 577 N N . LEU A 1 75 ? -10.620 6.419 11.714 1.00 97.44 75 LEU A N 1
ATOM 578 C CA . LEU A 1 75 ? -11.689 5.638 12.334 1.00 97.44 75 LEU A CA 1
ATOM 579 C C . LEU A 1 75 ? -11.716 5.797 13.858 1.00 97.44 75 LEU A C 1
ATOM 581 O O . LEU A 1 75 ? -12.794 5.976 14.420 1.00 97.44 75 LEU A O 1
ATOM 585 N N . GLU A 1 76 ? -10.559 5.765 14.521 1.00 97.50 76 GLU A N 1
ATOM 586 C CA . GLU A 1 76 ? -10.441 5.984 15.969 1.00 97.50 76 GLU A CA 1
ATOM 587 C C . GLU A 1 76 ? -10.982 7.363 16.366 1.00 97.50 76 GLU A C 1
ATOM 589 O O . GLU A 1 76 ? -11.785 7.464 17.293 1.00 97.50 76 GLU A O 1
ATOM 594 N N . THR A 1 77 ? -10.635 8.400 15.599 1.00 96.88 77 THR A N 1
ATOM 595 C CA . THR A 1 77 ? -11.111 9.775 15.818 1.00 96.88 77 THR A CA 1
ATOM 596 C C . THR A 1 77 ? -12.631 9.867 15.663 1.00 96.88 77 THR A C 1
ATOM 598 O O . THR A 1 77 ? -13.314 10.445 16.505 1.00 96.88 77 THR A O 1
ATOM 601 N N . ILE A 1 78 ? -13.194 9.248 14.618 1.00 97.00 78 ILE A N 1
ATOM 602 C CA . ILE A 1 78 ? -14.649 9.217 14.401 1.00 97.00 78 ILE A CA 1
ATOM 603 C C . ILE A 1 78 ? -15.361 8.501 15.558 1.00 97.00 78 ILE A C 1
ATOM 605 O O . ILE A 1 78 ? -16.427 8.939 15.995 1.00 97.00 78 ILE A O 1
ATOM 609 N N . ILE A 1 79 ? -14.797 7.401 16.062 1.00 97.12 79 ILE A N 1
ATOM 610 C CA . ILE A 1 79 ? -15.363 6.654 17.193 1.00 97.12 79 ILE A CA 1
ATOM 611 C C . ILE A 1 79 ? -15.340 7.500 18.468 1.00 97.12 79 ILE A C 1
ATOM 613 O O . ILE A 1 79 ? -16.342 7.530 19.189 1.00 97.12 79 ILE A O 1
ATOM 617 N N . GLU A 1 80 ? -14.237 8.195 18.741 1.00 96.06 80 GLU A N 1
ATOM 618 C CA . GLU A 1 80 ? -14.110 9.098 19.887 1.00 96.06 80 GLU A CA 1
ATOM 619 C C . GLU A 1 80 ? -15.136 10.240 19.808 1.00 96.06 80 GLU A C 1
ATOM 621 O O . GLU A 1 80 ? -15.889 10.463 20.757 1.00 96.06 80 GLU A O 1
ATOM 626 N N . ASP A 1 81 ? -15.270 10.878 18.644 1.00 95.88 81 ASP A N 1
ATOM 627 C CA . ASP A 1 81 ? -16.247 11.944 18.404 1.00 95.88 81 ASP A CA 1
ATOM 628 C C . ASP A 1 81 ? -17.699 11.479 18.588 1.00 95.88 81 ASP A C 1
ATOM 630 O O . ASP A 1 81 ? -18.536 12.212 19.121 1.00 95.88 81 ASP A O 1
ATOM 634 N N . LEU A 1 82 ? -18.028 10.265 18.136 1.00 95.94 82 LEU A N 1
ATOM 635 C CA . LEU A 1 82 ? -19.360 9.681 18.313 1.00 95.94 82 LEU A CA 1
ATOM 636 C C . LEU A 1 82 ? -19.628 9.280 19.767 1.00 95.94 82 LEU A C 1
ATOM 638 O O . LEU A 1 82 ? -20.772 9.359 20.217 1.00 95.94 82 LEU A O 1
ATOM 642 N N . SER A 1 83 ? -18.591 8.867 20.496 1.00 93.00 83 SER A N 1
ATOM 643 C CA . SER A 1 83 ? -18.684 8.489 21.909 1.00 93.00 83 SER A CA 1
ATOM 644 C C . SER A 1 83 ? -18.848 9.713 22.812 1.00 93.00 83 SER A C 1
ATOM 646 O O . SER A 1 83 ? -19.656 9.675 23.733 1.00 93.00 83 SER A O 1
ATOM 648 N N . ASN A 1 84 ? -18.160 10.815 22.499 1.00 85.94 84 ASN A N 1
ATOM 649 C CA . ASN A 1 84 ? -18.228 12.082 23.235 1.00 85.94 84 ASN A CA 1
ATOM 650 C C . ASN A 1 84 ? -19.508 12.897 22.961 1.00 85.94 84 ASN A C 1
ATOM 652 O O . ASN A 1 84 ? -19.787 13.864 23.666 1.00 85.94 84 ASN A O 1
ATOM 656 N N . LYS A 1 85 ? -20.286 12.537 21.930 1.00 67.38 85 LYS A N 1
ATOM 657 C CA . LYS A 1 85 ? -21.583 13.159 21.593 1.00 67.38 85 LYS A C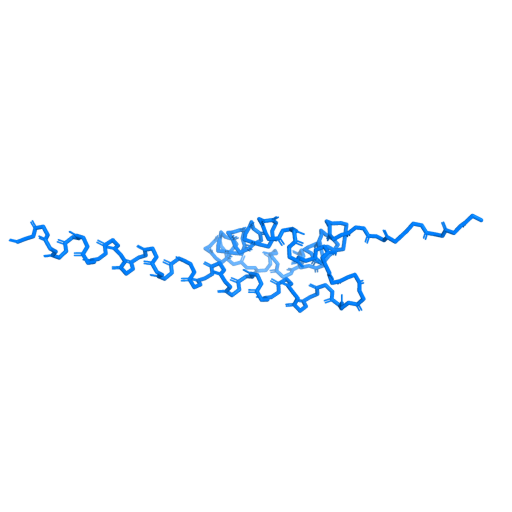A 1
ATOM 658 C C . LYS A 1 85 ? -22.792 12.499 22.278 1.00 67.38 85 LYS A C 1
ATOM 660 O O . LYS A 1 85 ? -23.920 12.912 22.001 1.00 67.38 85 LYS A O 1
ATOM 665 N N . ARG A 1 86 ? -22.584 11.481 23.119 1.00 52.91 86 ARG A N 1
ATOM 666 C CA . ARG A 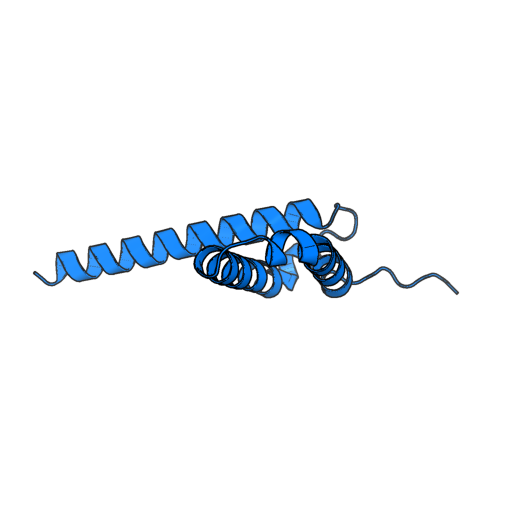1 86 ? -23.612 10.863 23.976 1.00 52.91 86 ARG A CA 1
ATOM 667 C C . ARG A 1 86 ? -23.557 11.423 25.388 1.00 52.91 86 ARG A C 1
ATOM 669 O O . ARG A 1 86 ? -24.651 11.525 25.982 1.00 52.91 86 ARG A O 1
#

Secondary structure (DSSP, 8-state):
-PPPPPPHHHHHHHHHHHTHHHHHHS-HHHHHHHHHHHHHHHHTHHHHHT-TTS-THHHHHHHHHHHHHHHHHHHHHHHHHHHHT-

Foldseek 3Di:
DDDDQDALVRLLVVVVVVCPVVLVPDDPV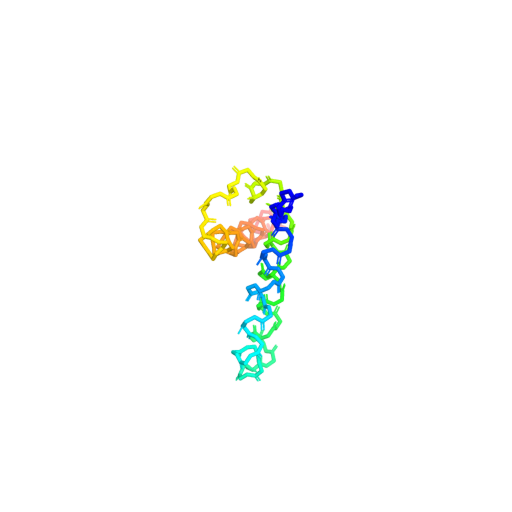VVVLVVLLSVLLVVCSVVSRVCSPDRSVVSSVVSSVVSVVVVVVVVVVVVVVVVVVD

pLDDT: mean 91.62, std 8.76, range [49.31, 97.88]

Radius of gyration: 16.6 Å; chains: 1; bounding box: 48×26×48 Å

Sequence (86 aa):
MGRTVPTWRDRI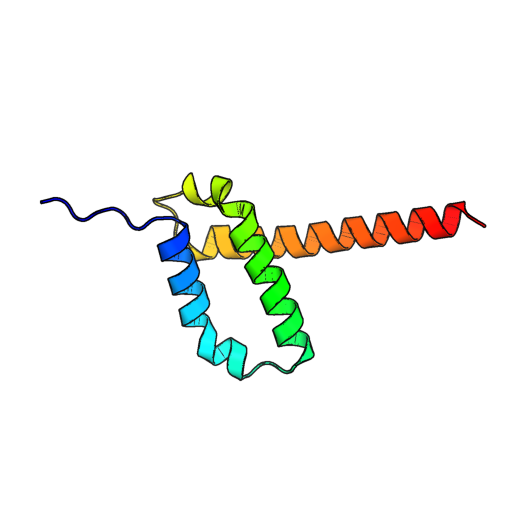ENEIGSLSGFNRALNCSDKACLNVLIDGVRNRRAAGGMLPSIDPWKPMLISMLLECYSKIIELETIIEDLSNKR